Protein AF-A0A6I1WI92-F1 (afdb_monomer_lite)

Foldseek 3Di:
DDDDDDDDDDDDDDDDDDDDDDDDDDPDDDPPPPCDVVNVVVVVVLCVVLVLLVVVPDDPQLSVLLSVLVVLVVVLVVLVVVLVVLVPDPVDDPVRNVVSNVVSVVVNVVSVVVNVVSVVSNVVCCVVVVHDPVSVVSSVVSSVD

Organism: NCBI:txid1608996

Structure (mmCIF, N/CA/C/O backbone):
data_AF-A0A6I1WI92-F1
#
_entry.id   AF-A0A6I1WI92-F1
#
loop_
_atom_site.group_PDB
_atom_site.id
_atom_site.type_symbol
_atom_site.label_atom_id
_atom_site.label_alt_id
_atom_site.label_comp_id
_atom_site.label_asym_id
_atom_site.label_entity_id
_atom_site.label_seq_id
_atom_site.pdbx_PDB_ins_code
_atom_site.Cartn_x
_atom_site.Cartn_y
_atom_site.Cartn_z
_atom_site.occupancy
_atom_site.B_iso_or_equiv
_atom_site.auth_seq_id
_atom_site.auth_comp_id
_atom_site.auth_asym_id
_atom_site.auth_atom_id
_atom_site.pdbx_PDB_model_num
ATOM 1 N N . MET A 1 1 ? 27.913 -59.123 29.801 1.00 43.75 1 MET A N 1
ATOM 2 C CA . MET A 1 1 ? 27.850 -60.453 29.161 1.00 43.75 1 MET A CA 1
ATOM 3 C C . MET A 1 1 ? 26.526 -61.062 29.580 1.00 43.75 1 MET A C 1
ATOM 5 O O . MET A 1 1 ? 26.164 -60.867 30.732 1.00 43.75 1 MET A O 1
ATOM 9 N N . GLU A 1 2 ? 25.779 -61.616 28.628 1.00 50.56 2 GLU A N 1
ATOM 10 C CA . GLU A 1 2 ? 24.387 -62.087 28.755 1.00 50.56 2 GLU A CA 1
ATOM 11 C C . GLU A 1 2 ? 24.108 -62.897 30.035 1.00 50.56 2 GLU A C 1
ATOM 13 O O . GLU A 1 2 ? 25.021 -63.477 30.624 1.00 50.56 2 GLU A O 1
ATOM 18 N N . PRO A 1 3 ? 22.833 -63.000 30.441 1.00 47.16 3 PRO A N 1
ATOM 19 C CA . PRO A 1 3 ? 22.178 -64.252 30.076 1.00 47.16 3 PRO A CA 1
ATOM 20 C C . PRO A 1 3 ? 20.709 -64.131 29.663 1.00 47.16 3 PRO A C 1
ATOM 22 O O . PRO A 1 3 ? 19.904 -63.381 30.217 1.00 47.16 3 PRO A O 1
ATOM 25 N N . ALA A 1 4 ? 20.405 -64.983 28.691 1.00 44.78 4 ALA A N 1
ATOM 26 C CA . ALA A 1 4 ? 19.106 -65.399 28.216 1.00 44.78 4 ALA A CA 1
ATOM 27 C C . ALA A 1 4 ? 18.090 -65.659 29.338 1.00 44.78 4 ALA A C 1
ATOM 29 O O . ALA A 1 4 ? 18.349 -66.384 30.299 1.00 44.78 4 ALA A O 1
ATOM 30 N N . LYS A 1 5 ? 16.879 -65.144 29.129 1.00 38.72 5 LYS A N 1
ATOM 31 C CA . LYS A 1 5 ? 15.672 -65.601 29.808 1.00 38.72 5 LYS A CA 1
ATOM 32 C C . LYS A 1 5 ? 14.840 -66.368 28.789 1.00 38.72 5 LYS A C 1
ATOM 34 O O . LYS A 1 5 ? 14.201 -65.770 27.931 1.00 38.72 5 LYS A O 1
ATOM 39 N N . ASN A 1 6 ? 14.852 -67.690 28.899 1.00 38.25 6 ASN A N 1
ATOM 40 C CA . ASN A 1 6 ? 13.782 -68.525 28.380 1.00 38.25 6 ASN A CA 1
ATOM 41 C C . ASN A 1 6 ? 13.372 -69.530 29.457 1.00 38.25 6 ASN A C 1
ATOM 43 O O . ASN A 1 6 ? 14.232 -70.056 30.162 1.00 38.25 6 ASN A O 1
ATOM 47 N N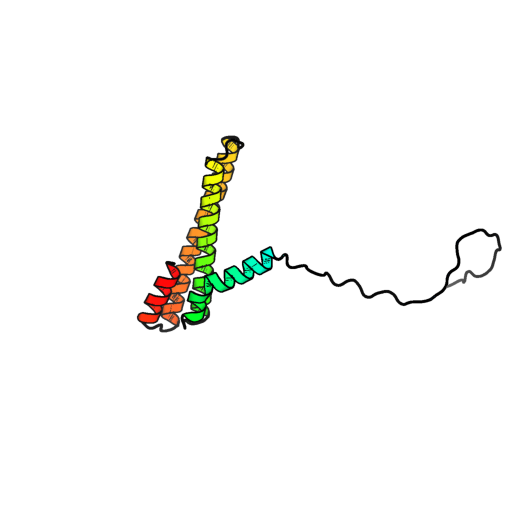 . THR A 1 7 ? 12.075 -69.837 29.457 1.00 35.25 7 THR A N 1
ATOM 48 C CA . THR A 1 7 ? 11.404 -71.039 29.986 1.00 35.25 7 THR A CA 1
ATOM 49 C C . THR A 1 7 ? 10.409 -70.786 31.125 1.00 35.25 7 THR A C 1
ATOM 51 O O . THR A 1 7 ? 10.785 -70.571 32.270 1.00 35.25 7 THR A O 1
ATOM 54 N N . GLN A 1 8 ? 9.140 -70.881 30.698 1.00 38.03 8 GLN A N 1
ATOM 55 C CA . GLN A 1 8 ? 7.944 -71.465 31.330 1.00 38.03 8 GLN A CA 1
ATOM 56 C C . GLN A 1 8 ? 7.417 -70.878 32.640 1.00 38.03 8 GLN A C 1
ATOM 58 O O . GLN A 1 8 ? 8.071 -70.890 33.665 1.00 38.03 8 GLN A O 1
ATOM 63 N N . GLU A 1 9 ? 6.159 -70.450 32.618 1.00 35.94 9 GLU A N 1
ATOM 64 C CA . GLU A 1 9 ? 4.969 -71.259 32.929 1.00 35.94 9 GLU A CA 1
ATOM 65 C C . GLU A 1 9 ? 3.776 -70.449 32.386 1.00 35.94 9 GLU A C 1
ATOM 67 O O . GLU A 1 9 ? 3.772 -69.225 32.432 1.00 35.94 9 GLU A O 1
ATOM 72 N N . GLY A 1 10 ? 2.818 -71.012 31.660 1.00 30.47 10 GLY A N 1
ATOM 73 C CA . GLY A 1 10 ? 2.020 -72.151 32.079 1.00 30.47 10 GLY A CA 1
ATOM 74 C C . GLY A 1 10 ? 0.636 -71.627 32.462 1.00 30.47 10 GLY A C 1
ATOM 75 O O . GLY A 1 10 ? 0.432 -71.231 33.596 1.00 30.47 10 GLY A O 1
ATOM 76 N N . ALA A 1 11 ? -0.255 -71.582 31.463 1.00 35.19 11 ALA A N 1
ATOM 77 C CA . ALA A 1 11 ? -1.720 -71.638 31.529 1.00 35.19 11 ALA A CA 1
ATOM 78 C C . ALA A 1 11 ? -2.459 -70.863 32.647 1.00 35.19 11 ALA A C 1
ATOM 80 O O . ALA A 1 11 ? -2.370 -71.197 33.816 1.00 35.19 11 ALA A O 1
ATOM 81 N N . VAL A 1 12 ? -3.397 -69.982 32.281 1.00 38.28 12 VAL A N 1
ATOM 82 C CA . VAL A 1 12 ? -4.784 -70.378 31.971 1.00 38.28 12 VAL A CA 1
ATOM 83 C C . VAL A 1 12 ? -5.580 -69.215 31.368 1.00 38.28 12 VAL A C 1
ATOM 85 O O . VAL A 1 12 ? -5.367 -68.041 31.650 1.00 38.28 12 VAL A O 1
ATOM 88 N N . ALA A 1 13 ? -6.482 -69.61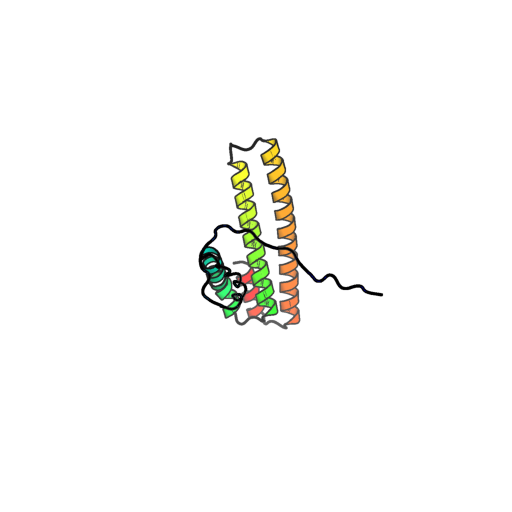2 30.480 1.00 33.91 13 ALA A N 1
ATOM 89 C CA . ALA A 1 13 ? -7.370 -68.833 29.636 1.00 33.91 13 ALA A CA 1
ATOM 90 C C . ALA A 1 13 ? -8.302 -67.861 30.392 1.00 33.91 13 ALA A C 1
ATOM 92 O O . ALA A 1 13 ? -8.732 -68.160 31.501 1.00 33.91 13 ALA A O 1
ATOM 93 N N . ASN A 1 14 ? -8.779 -66.797 29.729 1.00 35.94 14 ASN A N 1
ATOM 94 C CA . ASN A 1 14 ? -10.032 -66.888 28.963 1.00 35.94 14 ASN A CA 1
ATOM 95 C C . ASN A 1 14 ? -10.380 -65.596 28.190 1.00 35.94 14 ASN A C 1
ATOM 97 O O . ASN A 1 14 ? -10.433 -64.509 28.753 1.00 35.94 14 ASN A O 1
ATOM 101 N N . LYS A 1 15 ? -10.801 -65.826 26.941 1.00 36.16 15 LYS A N 1
ATOM 102 C CA . LYS A 1 15 ? -11.833 -65.102 26.182 1.00 36.16 15 LYS A CA 1
ATOM 103 C C . LYS A 1 15 ? -11.460 -63.787 25.489 1.00 36.16 15 LYS A C 1
ATOM 105 O O . LYS A 1 15 ? -11.478 -62.714 26.075 1.00 36.16 15 LYS A O 1
ATOM 110 N N . GLY A 1 16 ? -11.325 -63.877 24.166 1.00 30.23 16 GLY A N 1
ATOM 111 C CA . GLY A 1 16 ? -11.400 -62.713 23.287 1.00 30.23 16 GLY A CA 1
ATOM 112 C C . GLY A 1 16 ? -11.138 -63.037 21.821 1.00 30.23 16 GLY A C 1
ATOM 113 O O . GLY A 1 16 ? -10.007 -62.948 21.382 1.00 30.23 16 GLY A O 1
ATOM 114 N N . ALA A 1 17 ? -12.202 -63.421 21.114 1.00 34.53 17 ALA A N 1
ATOM 115 C CA . ALA A 1 17 ? -12.451 -63.228 19.681 1.00 34.53 17 ALA A CA 1
ATOM 116 C C . ALA A 1 17 ? -11.330 -63.516 18.649 1.00 34.53 17 ALA A C 1
ATOM 118 O O . ALA A 1 17 ? -10.402 -62.744 18.449 1.00 34.53 17 ALA A O 1
ATOM 119 N N . LYS A 1 18 ? -11.558 -64.615 17.915 1.00 33.03 18 LYS A N 1
ATOM 120 C CA . LYS A 1 18 ? -11.234 -64.890 16.503 1.00 33.03 18 LYS A CA 1
ATOM 121 C C . LYS A 1 18 ? -10.511 -63.761 15.737 1.00 33.03 18 LYS A C 1
ATOM 123 O O . LYS A 1 18 ? -11.117 -62.744 15.410 1.00 33.03 18 LYS A O 1
ATOM 128 N N . ALA A 1 19 ? -9.261 -64.037 15.371 1.00 33.41 19 ALA A N 1
ATOM 129 C CA . ALA A 1 19 ? -8.493 -63.337 14.351 1.00 33.41 19 ALA A CA 1
ATOM 130 C C . ALA A 1 19 ? -8.417 -64.197 13.077 1.00 33.41 19 ALA A C 1
ATOM 132 O O . ALA A 1 19 ? -8.039 -65.362 13.130 1.00 33.41 19 ALA A O 1
ATOM 133 N N . ASP A 1 20 ? -8.776 -63.579 11.963 1.00 33.06 20 ASP A N 1
ATOM 134 C CA . ASP A 1 20 ? -8.341 -63.803 10.579 1.00 33.06 20 ASP A CA 1
ATOM 135 C C . ASP A 1 20 ? -8.403 -62.362 10.028 1.00 33.06 20 ASP A C 1
ATOM 137 O O . ASP A 1 20 ? -9.383 -61.670 10.287 1.00 33.06 20 ASP A O 1
ATOM 141 N N . LYS A 1 21 ? -7.445 -61.765 9.334 1.00 34.62 21 LYS A N 1
ATOM 142 C CA . LYS A 1 21 ? -6.268 -62.236 8.626 1.00 34.62 21 LYS A CA 1
ATOM 143 C C . LYS A 1 21 ? -5.445 -60.976 8.303 1.00 34.62 21 LYS A C 1
ATOM 145 O O . LYS A 1 21 ? -5.996 -59.886 8.197 1.00 34.62 21 LYS A O 1
ATOM 150 N N . GLU A 1 22 ? -4.143 -61.166 8.202 1.00 45.34 22 GLU A N 1
ATOM 151 C CA . GLU A 1 22 ? -3.087 -60.251 7.759 1.00 45.34 22 GLU A CA 1
ATOM 152 C C . GLU A 1 22 ? -3.496 -59.188 6.718 1.00 45.34 22 GLU A C 1
ATOM 154 O O . GLU A 1 22 ? -3.933 -59.543 5.626 1.00 45.34 22 GLU A O 1
ATOM 159 N N . GLU A 1 23 ? -3.263 -57.902 7.015 1.00 34.56 23 GLU A N 1
ATOM 160 C CA . GLU A 1 23 ? -3.065 -56.872 5.987 1.00 34.56 23 GLU A CA 1
ATOM 161 C C . GLU A 1 23 ? -2.175 -55.730 6.513 1.00 34.56 23 GLU A C 1
ATOM 163 O O . GLU A 1 23 ? -2.236 -55.342 7.682 1.00 34.56 23 GLU A O 1
ATOM 168 N N . ALA A 1 24 ? -1.281 -55.266 5.640 1.00 44.62 24 ALA A N 1
ATOM 169 C CA . ALA A 1 24 ? -0.213 -54.297 5.872 1.00 44.62 24 ALA A CA 1
ATOM 170 C C . ALA A 1 24 ? -0.699 -52.960 6.479 1.00 44.62 24 ALA A C 1
ATOM 172 O O . ALA A 1 24 ? -1.850 -52.574 6.269 1.00 44.62 24 ALA A O 1
ATOM 173 N N . PRO A 1 25 ? 0.168 -52.209 7.194 1.00 45.19 25 PRO A N 1
ATOM 174 C CA . PRO A 1 25 ? -0.223 -50.918 7.751 1.00 45.19 25 PRO A CA 1
ATOM 175 C C . PRO A 1 25 ? -0.643 -49.963 6.619 1.00 45.19 25 PRO A C 1
ATOM 177 O O . PRO A 1 25 ? 0.076 -49.855 5.619 1.00 45.19 25 PRO A O 1
ATOM 180 N N . PRO A 1 26 ? -1.789 -49.270 6.745 1.00 52.81 26 PRO A N 1
ATOM 181 C CA . PRO A 1 26 ? -2.259 -48.368 5.708 1.00 52.81 26 PRO A CA 1
ATOM 182 C C . PRO A 1 26 ? -1.300 -47.176 5.553 1.00 52.81 26 PRO A C 1
ATOM 184 O O . PRO A 1 26 ? -0.681 -46.741 6.531 1.00 52.81 26 PRO A O 1
ATOM 187 N N . PRO A 1 27 ? -1.167 -46.625 4.334 1.00 50.69 27 PRO A N 1
ATOM 188 C CA . PRO A 1 27 ? -0.401 -45.411 4.109 1.00 50.69 27 PRO A CA 1
ATOM 189 C C . PRO A 1 27 ? -1.023 -44.267 4.913 1.00 50.69 27 PRO A C 1
ATOM 191 O O . PRO A 1 27 ? -2.241 -44.086 4.904 1.00 50.69 27 PRO A O 1
ATOM 194 N N . ALA A 1 28 ? -0.174 -43.510 5.610 1.00 49.91 28 ALA A N 1
ATOM 195 C CA . ALA A 1 28 ? -0.564 -42.328 6.364 1.00 49.91 28 ALA A CA 1
ATOM 196 C C . ALA A 1 28 ? -1.459 -41.429 5.503 1.00 49.91 28 ALA A C 1
ATOM 198 O O . ALA A 1 28 ? -1.072 -41.022 4.404 1.00 49.91 28 ALA A O 1
ATOM 199 N N . GLU A 1 29 ? -2.664 -41.161 6.004 1.00 49.47 29 GLU A N 1
ATOM 200 C CA . GLU A 1 29 ? -3.637 -40.282 5.373 1.00 49.47 29 GLU A CA 1
ATOM 201 C C . GLU A 1 29 ? -2.968 -38.944 5.050 1.00 49.47 29 GLU A C 1
ATOM 203 O O . GLU A 1 29 ? -2.604 -38.163 5.932 1.00 49.47 29 GLU A O 1
ATOM 208 N N . GLY A 1 30 ? -2.767 -38.691 3.757 1.00 53.16 30 GLY A N 1
ATOM 209 C CA . GLY A 1 30 ? -2.339 -37.388 3.283 1.00 53.16 30 GLY A CA 1
ATOM 210 C C . GLY A 1 30 ? -3.345 -36.350 3.760 1.00 53.16 30 GLY A C 1
ATOM 211 O O . GLY A 1 30 ? -4.549 -36.520 3.569 1.00 53.16 30 GLY A O 1
ATOM 212 N N . VAL A 1 31 ? -2.851 -35.280 4.384 1.00 56.91 31 VAL A N 1
ATOM 213 C CA . VAL A 1 31 ? -3.655 -34.127 4.795 1.00 56.91 31 VAL A CA 1
ATOM 214 C C . VAL A 1 31 ? -4.412 -33.623 3.567 1.00 56.91 31 VAL A C 1
ATOM 216 O O . VAL A 1 31 ? -3.866 -32.920 2.715 1.00 56.91 31 VAL A O 1
ATOM 219 N N . LYS A 1 32 ? -5.683 -34.010 3.445 1.00 49.41 32 LYS A N 1
ATOM 220 C CA . LYS A 1 32 ? -6.573 -33.549 2.384 1.00 49.41 32 LYS A CA 1
ATOM 221 C C . LYS A 1 32 ? -6.963 -32.127 2.751 1.00 49.41 32 LYS A C 1
ATOM 223 O O . LYS A 1 32 ? -7.980 -31.895 3.395 1.00 49.41 32 LYS A O 1
ATOM 228 N N . VAL A 1 33 ? -6.105 -31.172 2.394 1.00 54.81 33 VAL A N 1
ATOM 229 C CA . VAL A 1 33 ? -6.382 -29.745 2.551 1.00 54.81 33 VAL A CA 1
ATOM 230 C C . VAL A 1 33 ? -7.568 -29.431 1.645 1.00 54.81 33 VAL A C 1
ATOM 232 O O . VAL A 1 33 ? -7.421 -29.196 0.447 1.00 54.81 33 VAL A O 1
ATOM 235 N N . THR A 1 34 ? -8.779 -29.473 2.188 1.00 53.31 34 THR A N 1
ATOM 236 C CA . THR A 1 34 ? -9.936 -28.870 1.539 1.00 53.31 34 THR A CA 1
ATOM 237 C C . THR A 1 34 ? -9.687 -27.370 1.529 1.00 53.31 34 THR A C 1
ATOM 239 O O . THR A 1 34 ? -9.969 -26.686 2.511 1.00 53.31 34 THR A O 1
ATOM 242 N N . ILE A 1 35 ? -9.116 -26.856 0.432 1.00 60.12 35 ILE A N 1
ATOM 243 C CA . ILE A 1 35 ? -9.206 -25.436 0.091 1.00 60.12 35 ILE A CA 1
ATOM 244 C C . ILE A 1 35 ? -10.707 -25.131 0.084 1.00 60.12 35 ILE A C 1
ATOM 246 O O . ILE A 1 35 ? -11.437 -25.534 -0.822 1.00 60.12 35 ILE A O 1
ATOM 250 N N . SER A 1 36 ? -11.196 -24.509 1.158 1.00 63.34 36 SER A N 1
ATOM 251 C CA . SER A 1 36 ? -12.592 -24.104 1.282 1.00 63.34 36 SER A CA 1
ATOM 252 C C . SER A 1 36 ? -12.967 -23.289 0.047 1.00 63.34 36 SER A C 1
ATOM 254 O O . SER A 1 36 ? -12.187 -22.444 -0.393 1.00 63.34 36 SER A O 1
ATOM 256 N N . GLY A 1 37 ? -14.161 -23.495 -0.516 1.00 64.25 37 GLY A N 1
ATOM 257 C CA . GLY A 1 37 ? -14.598 -22.789 -1.731 1.00 64.25 37 GLY A CA 1
ATOM 258 C C . GLY A 1 37 ? -14.510 -21.257 -1.632 1.00 64.25 37 GLY A C 1
ATOM 259 O O . GLY A 1 37 ? -14.360 -20.584 -2.647 1.00 64.25 37 GLY A O 1
ATOM 260 N N . ALA A 1 38 ? -14.512 -20.703 -0.414 1.00 62.47 38 ALA A N 1
ATOM 261 C CA . ALA A 1 38 ? -14.230 -19.295 -0.142 1.00 62.47 38 ALA A CA 1
ATOM 262 C C . ALA A 1 38 ? -12.788 -18.876 -0.496 1.00 62.47 38 ALA A C 1
ATOM 264 O O . ALA A 1 38 ? -12.596 -17.813 -1.078 1.00 62.47 38 ALA A O 1
ATOM 265 N N . ALA A 1 39 ? -11.787 -19.715 -0.215 1.00 60.78 39 ALA A N 1
ATOM 266 C CA . ALA A 1 39 ? -10.395 -19.468 -0.585 1.00 60.78 39 ALA A CA 1
ATOM 267 C C . ALA A 1 39 ? -10.186 -19.584 -2.104 1.00 60.78 39 ALA A C 1
ATOM 269 O O . ALA A 1 39 ? -9.512 -18.739 -2.689 1.00 60.78 39 ALA A O 1
ATOM 270 N N . LEU A 1 40 ? -10.835 -20.551 -2.768 1.00 66.00 40 LEU A N 1
ATOM 271 C CA . LEU A 1 40 ? -10.822 -20.633 -4.234 1.00 66.00 40 LEU A CA 1
ATOM 272 C C . LEU A 1 40 ? -11.523 -19.423 -4.870 1.00 66.00 40 LEU A C 1
ATOM 274 O O . LEU A 1 40 ? -10.993 -18.835 -5.804 1.00 66.00 40 LEU A O 1
ATOM 278 N N . LYS A 1 41 ? -12.668 -18.990 -4.329 1.00 61.06 41 LYS A N 1
ATOM 279 C CA . LYS A 1 41 ? -13.377 -17.791 -4.800 1.00 61.06 41 LYS A CA 1
ATOM 280 C C . LYS A 1 41 ? -12.556 -16.518 -4.581 1.00 61.06 41 LYS A C 1
ATOM 282 O O . LYS A 1 41 ? -12.530 -15.677 -5.471 1.00 61.06 41 LYS A O 1
ATOM 287 N N . ALA A 1 42 ? -11.851 -16.391 -3.457 1.00 61.03 42 ALA A N 1
ATOM 288 C CA . ALA A 1 42 ? -10.931 -15.283 -3.206 1.00 61.03 42 ALA A CA 1
ATOM 289 C C . ALA A 1 42 ? -9.741 -15.290 -4.182 1.00 61.03 42 ALA A C 1
ATOM 291 O O . ALA A 1 42 ? -9.368 -14.237 -4.698 1.00 61.03 42 ALA A O 1
ATOM 292 N N . ALA A 1 43 ? -9.188 -16.464 -4.500 1.00 59.94 43 ALA A N 1
ATOM 293 C CA . ALA A 1 43 ? -8.130 -16.607 -5.499 1.00 59.94 43 ALA A CA 1
ATOM 294 C C . ALA A 1 43 ? -8.622 -16.264 -6.919 1.00 59.94 43 ALA A C 1
ATOM 296 O O . ALA A 1 43 ? -7.964 -15.510 -7.634 1.00 59.94 43 ALA A O 1
ATOM 297 N N . SER A 1 44 ? -9.805 -16.744 -7.318 1.00 59.91 44 SER A N 1
ATOM 298 C CA . SER A 1 44 ? -10.416 -16.404 -8.610 1.00 59.91 44 SER A CA 1
ATOM 299 C C . SER A 1 44 ? -10.784 -14.922 -8.709 1.00 59.91 44 SER A C 1
ATOM 301 O O . SER A 1 44 ? -10.573 -14.313 -9.754 1.00 59.91 44 SER A O 1
ATOM 303 N N . ALA A 1 45 ? -11.279 -14.322 -7.622 1.00 61.34 45 ALA A N 1
ATOM 304 C CA . ALA A 1 45 ? -11.549 -12.890 -7.555 1.00 61.34 45 ALA A CA 1
ATOM 305 C C . ALA A 1 45 ? -10.251 -12.085 -7.687 1.00 61.34 45 ALA A C 1
ATOM 307 O O . ALA A 1 45 ? -10.205 -11.159 -8.479 1.00 61.34 45 ALA A O 1
ATOM 308 N N . SER A 1 46 ? -9.170 -12.501 -7.023 1.00 59.53 46 SER A N 1
ATOM 309 C CA . SER A 1 46 ? -7.857 -11.845 -7.127 1.00 59.53 46 SER A CA 1
ATOM 310 C C . SER A 1 46 ? -7.280 -11.895 -8.546 1.00 59.53 46 SER A C 1
ATOM 312 O O . SER A 1 46 ? -6.624 -10.950 -8.977 1.00 59.53 46 SER A O 1
ATOM 314 N N . LYS A 1 47 ? -7.547 -12.980 -9.288 1.00 63.31 47 LYS A N 1
ATOM 315 C CA . LYS A 1 47 ? -7.158 -13.108 -10.699 1.00 63.31 47 LYS A CA 1
ATOM 316 C C . LYS A 1 47 ? -7.945 -12.152 -11.599 1.00 63.31 47 LYS A C 1
ATOM 318 O O . LYS A 1 47 ? -7.352 -11.511 -12.455 1.00 63.31 47 LYS A O 1
ATOM 323 N N . SER A 1 48 ? -9.252 -12.010 -11.368 1.00 66.69 48 SER A N 1
ATOM 324 C CA . SER A 1 48 ? -10.081 -11.024 -12.076 1.00 66.69 48 SER A CA 1
ATOM 325 C C . SER A 1 48 ? -9.768 -9.579 -11.672 1.00 66.69 48 SER A C 1
ATOM 327 O O . SER A 1 48 ? -9.888 -8.684 -12.501 1.00 66.69 48 SER A O 1
ATOM 329 N N . GLU A 1 49 ? -9.395 -9.334 -10.412 1.00 77.69 49 GLU A N 1
ATOM 330 C CA . GLU A 1 49 ? -9.099 -7.991 -9.895 1.00 77.69 49 GLU A CA 1
ATOM 331 C C . GLU A 1 49 ? -7.789 -7.427 -10.447 1.00 77.69 49 GLU A C 1
ATOM 333 O O . GLU A 1 49 ? -7.616 -6.215 -10.409 1.00 77.69 49 GLU A O 1
ATOM 338 N N . ASN A 1 50 ? -6.877 -8.272 -10.940 1.00 86.81 50 ASN A N 1
ATOM 339 C CA . ASN A 1 50 ? -5.569 -7.856 -11.449 1.00 86.81 50 ASN A CA 1
ATOM 340 C C . ASN A 1 50 ? -5.397 -8.056 -12.960 1.00 86.81 50 ASN A C 1
ATOM 342 O O . ASN A 1 50 ? -4.313 -7.769 -13.469 1.00 86.81 50 ASN A O 1
ATOM 346 N N . SER A 1 51 ? -6.428 -8.514 -13.678 1.00 87.12 51 SER A N 1
ATOM 347 C CA . SER A 1 51 ? -6.327 -8.779 -15.121 1.00 87.12 51 SER A CA 1
ATOM 348 C C . SER A 1 51 ? -5.934 -7.524 -15.908 1.00 87.12 51 SER A C 1
ATOM 350 O O . SER A 1 51 ? -5.106 -7.591 -16.802 1.00 87.12 51 SER A O 1
ATOM 352 N N . ASP A 1 52 ? -6.403 -6.342 -15.499 1.00 88.50 52 ASP A N 1
ATOM 353 C CA . ASP A 1 52 ? -6.014 -5.056 -16.096 1.00 88.50 52 ASP A CA 1
ATOM 354 C C . ASP A 1 52 ? -4.509 -4.746 -15.981 1.00 88.50 52 ASP A C 1
ATOM 356 O O . ASP A 1 52 ? -3.958 -4.041 -16.825 1.00 88.50 52 ASP A O 1
ATOM 360 N N . ILE A 1 53 ? -3.839 -5.275 -14.951 1.00 89.31 53 ILE A N 1
ATOM 361 C CA . ILE A 1 53 ? -2.386 -5.171 -14.777 1.00 89.31 53 ILE A CA 1
ATOM 362 C C . ILE A 1 53 ? -1.675 -6.254 -15.598 1.00 89.31 53 ILE A C 1
ATOM 364 O O . ILE A 1 53 ? -0.643 -5.972 -16.203 1.00 89.31 53 ILE A O 1
ATOM 368 N N . GLU A 1 54 ? -2.212 -7.473 -15.637 1.00 89.81 54 GLU A N 1
ATOM 369 C CA . GLU A 1 54 ? -1.618 -8.616 -16.348 1.00 89.81 54 GLU A CA 1
ATOM 370 C C . GLU A 1 54 ? -1.668 -8.438 -17.870 1.00 89.81 54 GLU A C 1
ATOM 372 O O . GLU A 1 54 ? -0.668 -8.646 -18.557 1.00 89.81 54 GLU A O 1
ATOM 377 N N . ASP A 1 55 ? -2.784 -7.921 -18.378 1.00 89.56 55 ASP A N 1
ATOM 378 C CA . ASP A 1 55 ? -3.025 -7.667 -19.800 1.00 89.56 55 ASP A CA 1
ATOM 379 C C . ASP A 1 55 ? -2.450 -6.313 -20.268 1.00 89.56 55 ASP A C 1
ATOM 381 O O . ASP A 1 55 ? -2.580 -5.923 -21.429 1.00 89.56 55 ASP A O 1
ATOM 385 N N . SER A 1 56 ? -1.798 -5.558 -19.373 1.00 85.56 56 SER A N 1
ATOM 386 C CA . SER A 1 56 ? -1.304 -4.201 -19.658 1.00 85.56 56 SER A CA 1
ATOM 387 C C . SER A 1 56 ? -0.132 -4.149 -20.647 1.00 85.56 56 SER A C 1
ATOM 389 O O . SER A 1 56 ? 0.129 -3.085 -21.227 1.00 85.56 56 SER A O 1
ATOM 391 N N . GLY A 1 57 ? 0.576 -5.272 -20.817 1.00 87.25 57 GLY A N 1
ATOM 392 C CA . GLY A 1 57 ? 1.835 -5.368 -21.560 1.00 87.25 57 GLY A CA 1
ATOM 393 C C . GLY A 1 57 ? 3.036 -4.745 -20.835 1.00 87.25 57 GLY A C 1
ATOM 394 O O . GLY A 1 57 ? 4.091 -4.570 -21.440 1.00 87.25 57 GLY A O 1
ATOM 395 N N . LEU A 1 58 ? 2.889 -4.373 -19.556 1.00 89.75 58 LEU A N 1
ATOM 396 C CA . LEU A 1 58 ? 3.974 -3.803 -18.755 1.00 89.75 58 LEU A CA 1
ATOM 397 C C . LEU A 1 58 ? 4.979 -4.888 -18.321 1.00 89.75 58 LEU A C 1
ATOM 399 O O . LEU A 1 58 ? 4.595 -6.046 -18.169 1.00 89.75 58 LEU A O 1
ATOM 403 N N . PRO A 1 59 ? 6.247 -4.535 -18.049 1.00 91.06 59 PRO A N 1
ATOM 404 C CA . PRO A 1 59 ? 7.222 -5.469 -17.486 1.00 91.06 59 PRO A CA 1
ATOM 405 C C . PRO A 1 59 ? 6.744 -6.112 -16.176 1.00 91.06 59 PRO A C 1
ATOM 407 O O . PRO A 1 59 ? 6.121 -5.441 -15.350 1.00 91.06 59 PRO A O 1
ATOM 410 N N . GLU A 1 60 ? 7.093 -7.382 -15.942 1.00 90.94 60 GLU A N 1
ATOM 411 C CA . GLU A 1 60 ? 6.651 -8.138 -14.755 1.00 90.94 60 GLU A CA 1
ATOM 412 C C . GLU A 1 60 ? 6.975 -7.429 -13.434 1.00 90.94 60 GLU A C 1
ATOM 414 O O . GLU A 1 60 ? 6.146 -7.402 -12.524 1.00 90.94 60 GLU A O 1
ATOM 419 N N . THR A 1 61 ? 8.139 -6.781 -13.335 1.00 91.50 61 THR A N 1
ATOM 420 C CA . THR A 1 61 ? 8.521 -5.986 -12.158 1.00 91.50 61 THR A CA 1
ATOM 421 C C . THR A 1 61 ? 7.519 -4.864 -11.881 1.00 91.50 61 THR A C 1
ATOM 423 O O . THR A 1 61 ? 7.081 -4.688 -10.746 1.00 91.50 61 THR A O 1
ATOM 426 N N . ILE A 1 62 ? 7.109 -4.129 -12.919 1.00 92.38 62 ILE A N 1
ATOM 427 C CA . ILE A 1 62 ? 6.128 -3.043 -12.805 1.00 92.38 62 ILE A CA 1
ATOM 428 C C . ILE A 1 62 ? 4.756 -3.614 -12.447 1.00 92.38 62 ILE A C 1
ATOM 430 O O . ILE A 1 62 ? 4.105 -3.107 -11.535 1.00 92.38 62 ILE A O 1
ATOM 434 N N . GLN A 1 63 ? 4.342 -4.703 -13.101 1.00 93.69 63 GLN A N 1
ATOM 435 C CA . GLN A 1 63 ? 3.089 -5.381 -12.775 1.00 93.69 63 GLN A CA 1
ATOM 436 C C . GLN A 1 63 ? 3.046 -5.823 -11.308 1.00 93.69 63 GLN A C 1
ATOM 438 O O . GLN A 1 63 ? 2.061 -5.576 -10.619 1.00 93.69 63 GLN A O 1
ATOM 443 N N . SER A 1 64 ? 4.117 -6.437 -10.803 1.00 93.81 64 SER A N 1
ATOM 444 C CA . SER A 1 64 ? 4.218 -6.879 -9.409 1.00 93.81 64 SER A CA 1
ATOM 445 C C . SER A 1 64 ? 4.075 -5.710 -8.429 1.00 93.81 64 SER A C 1
ATOM 447 O O . SER A 1 64 ? 3.295 -5.785 -7.476 1.00 93.81 64 SER A O 1
ATOM 449 N N . ILE A 1 65 ? 4.741 -4.583 -8.706 1.00 94.38 65 ILE A N 1
ATOM 450 C CA . ILE A 1 65 ? 4.620 -3.371 -7.887 1.00 94.38 65 ILE A CA 1
ATOM 451 C C . ILE A 1 65 ? 3.185 -2.823 -7.911 1.00 94.38 65 ILE A C 1
ATOM 453 O O . ILE A 1 65 ? 2.645 -2.486 -6.857 1.00 94.38 65 ILE A O 1
ATOM 457 N N . LEU A 1 66 ? 2.526 -2.798 -9.072 1.00 94.00 66 LEU A N 1
ATOM 458 C CA . LEU A 1 66 ? 1.124 -2.379 -9.187 1.00 94.00 66 LEU A CA 1
ATOM 459 C C . LEU A 1 66 ? 0.178 -3.295 -8.394 1.00 94.00 66 LEU A C 1
ATOM 461 O O . LEU A 1 66 ? -0.702 -2.805 -7.682 1.00 94.00 66 LEU A O 1
ATOM 465 N N . LYS A 1 67 ? 0.393 -4.618 -8.442 1.00 94.00 67 LYS A N 1
ATOM 466 C CA . LYS A 1 67 ? -0.371 -5.591 -7.642 1.00 94.00 67 LYS A CA 1
ATOM 467 C C . LYS A 1 67 ? -0.180 -5.336 -6.140 1.00 94.00 67 LYS A C 1
ATOM 469 O O . LYS A 1 67 ? -1.155 -5.365 -5.388 1.00 94.00 67 LYS A O 1
ATOM 474 N N . MET A 1 68 ? 1.044 -5.020 -5.702 1.00 94.06 68 MET A N 1
ATOM 475 C CA . MET A 1 68 ? 1.315 -4.632 -4.311 1.00 94.06 68 MET A CA 1
ATOM 476 C C . MET A 1 68 ? 0.599 -3.334 -3.921 1.00 94.06 68 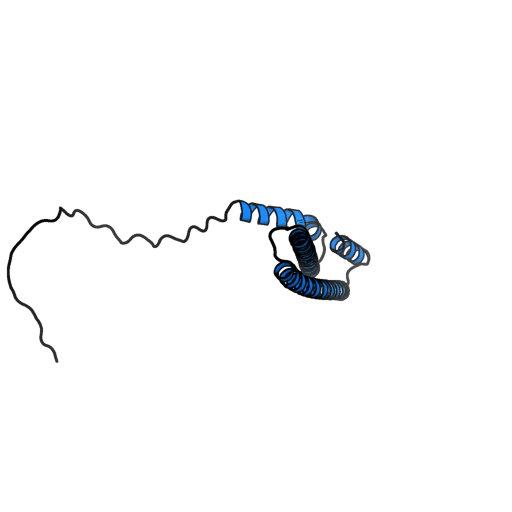MET A C 1
ATOM 478 O O . MET A 1 68 ? -0.041 -3.293 -2.871 1.00 94.06 68 MET A O 1
ATOM 482 N N . ILE A 1 69 ? 0.647 -2.296 -4.763 1.00 93.69 69 ILE A N 1
ATOM 483 C CA . ILE A 1 69 ? -0.058 -1.023 -4.536 1.00 93.69 69 ILE A CA 1
ATOM 484 C C . ILE A 1 69 ? -1.560 -1.266 -4.340 1.00 93.69 69 ILE A C 1
ATOM 486 O O . ILE A 1 69 ? -2.141 -0.784 -3.364 1.00 93.69 69 ILE A O 1
ATOM 490 N N . ARG A 1 70 ? -2.184 -2.069 -5.211 1.00 93.38 70 ARG A N 1
ATOM 491 C CA . ARG A 1 70 ? -3.608 -2.418 -5.108 1.00 93.38 70 ARG A CA 1
ATOM 492 C C . ARG A 1 70 ? -3.924 -3.171 -3.817 1.00 93.38 70 ARG A C 1
ATOM 494 O O . ARG A 1 70 ? -4.886 -2.836 -3.128 1.00 93.38 70 ARG A O 1
ATOM 501 N N . ALA A 1 71 ? -3.086 -4.135 -3.442 1.00 92.38 71 ALA A N 1
ATOM 502 C CA . ALA A 1 71 ? -3.245 -4.865 -2.188 1.00 92.38 71 ALA A CA 1
ATOM 503 C C . ALA A 1 71 ? -3.135 -3.945 -0.958 1.00 92.38 71 ALA A C 1
ATOM 505 O O . ALA A 1 71 ? -3.930 -4.071 -0.026 1.00 92.38 71 ALA A O 1
ATOM 506 N N . ILE A 1 72 ? -2.192 -2.996 -0.952 1.00 93.94 72 ILE A N 1
ATOM 507 C CA . ILE A 1 72 ? -2.035 -2.024 0.140 1.00 93.94 72 ILE A CA 1
ATOM 508 C C . ILE A 1 72 ? -3.270 -1.123 0.237 1.00 93.94 72 ILE A C 1
ATOM 510 O O . ILE A 1 72 ? -3.817 -0.964 1.326 1.00 93.94 72 ILE A O 1
ATOM 514 N N . LYS A 1 73 ? -3.762 -0.588 -0.886 1.00 92.62 73 LYS A N 1
ATOM 515 C CA . LYS A 1 73 ? -4.995 0.214 -0.922 1.00 92.62 73 LYS A CA 1
ATOM 516 C C . LYS A 1 73 ? -6.200 -0.545 -0.370 1.00 92.62 73 LYS A C 1
ATOM 518 O O . LYS A 1 73 ? -6.951 0.006 0.431 1.00 92.62 73 LYS A O 1
ATOM 523 N N . LYS A 1 74 ? -6.364 -1.812 -0.763 1.00 93.06 74 LYS A N 1
ATOM 524 C CA . LYS A 1 74 ? -7.443 -2.677 -0.268 1.00 93.06 74 LYS A CA 1
ATOM 525 C C . LYS A 1 74 ? -7.371 -2.833 1.249 1.00 93.06 74 LYS A C 1
ATOM 527 O O . LYS A 1 74 ? -8.366 -2.605 1.927 1.00 93.06 74 LYS A O 1
ATOM 532 N N . LYS A 1 75 ? -6.179 -3.101 1.790 1.00 93.75 75 LYS A N 1
ATOM 533 C CA . LYS A 1 75 ? -5.962 -3.158 3.244 1.00 93.75 75 LYS A CA 1
ATOM 534 C C . LYS A 1 75 ? -6.279 -1.830 3.931 1.00 93.75 75 LYS A C 1
ATOM 536 O O . LYS A 1 75 ? -6.928 -1.837 4.968 1.00 93.75 75 LYS A O 1
ATOM 541 N N . ILE A 1 76 ? -5.881 -0.692 3.354 1.00 93.31 76 ILE A N 1
ATOM 542 C CA . ILE A 1 76 ? -6.233 0.631 3.898 1.00 93.31 76 ILE A CA 1
ATOM 543 C C . ILE A 1 76 ? -7.758 0.789 3.957 1.00 93.31 76 ILE A C 1
ATOM 545 O O . ILE A 1 76 ? -8.285 1.167 5.001 1.00 93.31 76 ILE A O 1
ATOM 549 N N . ALA A 1 77 ? -8.476 0.457 2.882 1.00 93.12 77 ALA A N 1
ATOM 550 C CA . ALA A 1 77 ? -9.935 0.535 2.845 1.00 93.12 77 ALA A CA 1
ATOM 551 C C . ALA A 1 77 ? -10.596 -0.389 3.884 1.00 93.12 77 ALA A C 1
ATOM 553 O O . ALA A 1 77 ? -11.503 0.037 4.598 1.00 93.12 77 ALA A O 1
ATOM 554 N N . GLU A 1 78 ? -10.105 -1.623 4.025 1.00 93.19 78 GLU A N 1
ATOM 555 C CA . GLU A 1 78 ? -10.565 -2.572 5.044 1.00 93.19 78 GLU A CA 1
ATOM 556 C C . GLU A 1 78 ? -10.354 -2.033 6.469 1.00 93.19 78 GLU A C 1
ATOM 558 O O . GLU A 1 78 ? -11.269 -2.102 7.293 1.00 93.19 78 GLU A O 1
ATOM 563 N N . GLN A 1 79 ? -9.191 -1.443 6.770 1.00 93.75 79 GLN A N 1
ATOM 564 C CA . GLN A 1 79 ? -8.925 -0.882 8.100 1.00 93.75 79 GLN A CA 1
ATOM 565 C C . GLN A 1 79 ? -9.742 0.386 8.371 1.00 93.75 79 GLN A C 1
ATOM 567 O O . GLN A 1 79 ? -10.233 0.567 9.485 1.00 93.75 79 GLN A O 1
ATOM 572 N N . MET A 1 80 ? -9.970 1.227 7.359 1.00 92.12 80 MET A N 1
ATOM 573 C CA . MET A 1 80 ? -10.86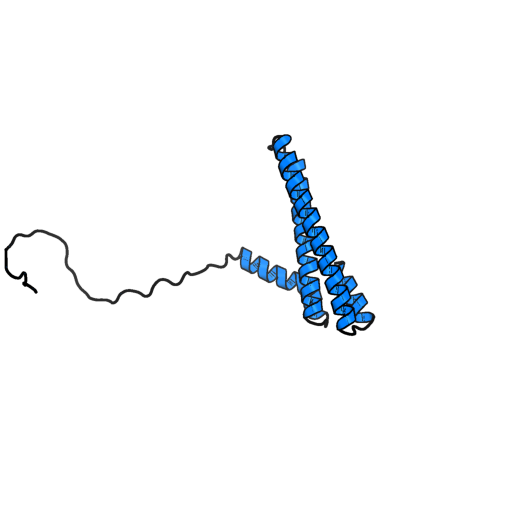5 2.383 7.474 1.00 92.12 80 MET A CA 1
ATOM 574 C C . MET A 1 80 ? -12.314 1.951 7.737 1.00 92.12 80 MET A C 1
ATOM 576 O O . MET A 1 80 ? -12.986 2.543 8.582 1.00 92.12 80 MET A O 1
ATOM 580 N N . ALA A 1 81 ? -12.779 0.880 7.088 1.00 93.94 81 ALA A N 1
ATOM 581 C CA . ALA A 1 81 ? -14.095 0.303 7.349 1.00 93.94 81 ALA A CA 1
ATOM 582 C C . ALA A 1 81 ? -14.201 -0.258 8.778 1.00 93.94 81 ALA A C 1
ATOM 584 O O . ALA A 1 81 ? -15.195 -0.016 9.463 1.00 93.94 81 ALA A O 1
ATOM 585 N N . LYS A 1 82 ? -13.160 -0.940 9.279 1.00 92.12 82 LYS A N 1
ATOM 586 C CA . LYS A 1 82 ? -13.103 -1.399 10.681 1.00 92.12 82 LYS A CA 1
ATOM 587 C C . LYS A 1 82 ? -13.130 -0.237 11.669 1.00 92.12 82 LYS A C 1
ATOM 589 O O . LYS A 1 82 ? -13.817 -0.318 12.684 1.00 92.12 82 LYS A O 1
ATOM 594 N N . LEU A 1 83 ? -12.428 0.855 11.369 1.00 91.94 83 LEU A N 1
ATOM 595 C CA . LEU A 1 83 ? -12.433 2.053 12.205 1.00 91.94 83 LEU A CA 1
ATOM 596 C C . LEU A 1 83 ? -13.841 2.667 12.291 1.00 91.94 83 LEU A C 1
ATOM 598 O O . LEU A 1 83 ? -14.299 2.987 13.387 1.00 91.94 83 LEU A O 1
ATOM 602 N N . GLN A 1 84 ? -14.567 2.746 11.172 1.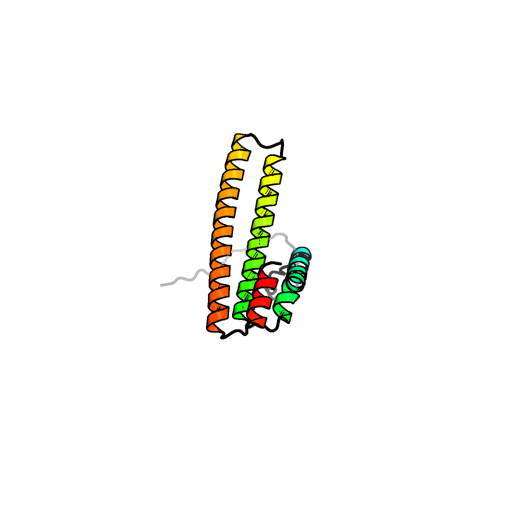00 90.69 84 GLN A N 1
ATOM 603 C CA . GLN A 1 84 ? -15.973 3.176 11.160 1.00 90.69 84 GLN A CA 1
ATOM 604 C C . GLN A 1 84 ? -16.894 2.202 11.912 1.00 90.69 84 GLN A C 1
ATOM 606 O O . GLN A 1 84 ? -17.796 2.630 12.637 1.00 90.69 84 GLN A O 1
ATOM 611 N N . ALA A 1 85 ? -16.652 0.894 11.787 1.00 92.12 85 ALA A N 1
ATOM 612 C CA . ALA A 1 85 ? -17.398 -0.123 12.521 1.00 92.12 85 ALA A CA 1
ATOM 613 C C . ALA A 1 85 ? -17.207 0.029 14.038 1.00 92.12 85 ALA A C 1
ATOM 615 O O . ALA A 1 85 ? -18.176 -0.048 14.781 1.00 92.12 85 ALA A O 1
ATOM 616 N N . ILE A 1 86 ? -15.992 0.327 14.511 1.00 89.88 86 ILE A N 1
ATOM 617 C CA . ILE A 1 86 ? -15.729 0.591 15.937 1.00 89.88 86 ILE A CA 1
ATOM 618 C C . ILE A 1 86 ? -16.474 1.838 16.418 1.00 89.88 86 ILE A C 1
ATOM 620 O O . ILE A 1 86 ? -17.051 1.813 17.500 1.00 89.88 86 ILE A O 1
ATOM 624 N N . MET A 1 87 ? -16.503 2.908 15.618 1.00 85.12 87 MET A N 1
ATOM 625 C CA . MET A 1 87 ? -17.199 4.151 15.980 1.00 85.12 87 MET A CA 1
ATOM 626 C C . MET A 1 87 ? -18.720 3.988 16.076 1.00 85.12 87 MET A C 1
ATOM 628 O O . MET A 1 87 ? -19.373 4.689 16.844 1.00 85.12 87 MET A O 1
ATOM 632 N N . THR A 1 88 ? -19.292 3.077 15.290 1.00 89.06 88 THR A N 1
ATOM 633 C CA . THR A 1 88 ? -20.738 2.809 15.266 1.00 89.06 88 THR A CA 1
ATOM 634 C C . THR A 1 88 ? -21.149 1.674 16.208 1.00 89.06 88 THR A C 1
ATOM 636 O O . THR A 1 88 ? -22.330 1.541 16.539 1.00 89.06 88 THR A O 1
ATOM 639 N N . ASN A 1 89 ? -20.188 0.882 16.689 1.00 89.94 89 ASN A N 1
ATOM 640 C CA . ASN A 1 89 ? -20.425 -0.231 17.594 1.00 89.94 89 ASN A CA 1
ATOM 641 C C . ASN A 1 89 ? -20.685 0.253 19.029 1.00 89.94 89 ASN A C 1
ATOM 643 O O . ASN A 1 89 ? -19.770 0.578 19.783 1.00 89.94 89 ASN A O 1
ATOM 647 N N . ARG A 1 90 ? -21.961 0.227 19.426 1.00 86.38 90 ARG A N 1
ATOM 648 C CA . ARG A 1 90 ? -22.423 0.617 20.769 1.00 86.38 90 ARG A CA 1
ATOM 649 C C . ARG A 1 90 ? -22.092 -0.394 21.871 1.00 86.38 90 ARG A C 1
ATOM 651 O O . ARG A 1 90 ? -22.334 -0.102 23.036 1.00 86.38 90 ARG A O 1
ATOM 658 N N . SER A 1 91 ? -21.580 -1.574 21.524 1.00 90.38 91 SER A N 1
ATOM 659 C CA . SER A 1 91 ? -21.215 -2.616 22.491 1.00 90.38 91 SER A CA 1
ATOM 660 C C . SER A 1 91 ? -19.809 -2.440 23.070 1.00 90.38 91 SER A C 1
ATOM 662 O O . SER A 1 91 ? -19.456 -3.150 24.007 1.00 90.38 91 SER A O 1
ATOM 664 N N . LEU A 1 92 ? -18.997 -1.530 22.524 1.00 87.44 92 LEU A N 1
ATOM 665 C CA . LEU A 1 92 ? -17.653 -1.247 23.024 1.00 87.44 92 LEU A CA 1
ATOM 666 C C . LEU A 1 92 ? -17.681 -0.128 24.066 1.00 87.44 92 LEU A C 1
ATOM 668 O O . LEU A 1 92 ? -18.307 0.913 23.860 1.00 87.44 92 LEU A O 1
ATOM 672 N N . SER A 1 93 ? -16.925 -0.302 25.151 1.00 91.50 93 SER A N 1
ATOM 673 C CA . SER A 1 93 ? -16.659 0.791 26.087 1.00 91.50 93 SER A CA 1
ATOM 674 C C . SER A 1 93 ? -15.852 1.903 25.397 1.00 91.50 93 SER A C 1
ATOM 676 O O . SER A 1 93 ? -15.0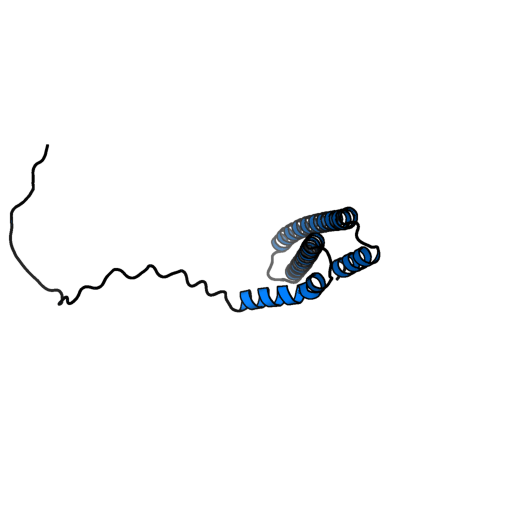08 1.596 24.546 1.00 91.50 93 SER A O 1
ATOM 678 N N . PRO A 1 94 ? -16.011 3.183 25.788 1.00 87.56 94 PRO A N 1
ATOM 679 C CA . PRO A 1 94 ? -15.291 4.301 25.166 1.00 87.56 94 PRO A CA 1
ATOM 680 C C . PRO A 1 94 ? -13.769 4.110 25.136 1.00 87.56 94 PRO A C 1
ATOM 682 O O . PRO A 1 94 ? -13.105 4.435 24.154 1.00 87.56 94 PRO A O 1
ATOM 685 N N . GLU A 1 95 ? -13.215 3.524 26.194 1.00 90.81 95 GLU A N 1
ATOM 686 C CA . GLU A 1 95 ? -11.785 3.248 26.316 1.00 90.81 95 GLU A CA 1
ATOM 687 C C . GLU A 1 95 ? -11.315 2.124 25.377 1.00 90.81 95 GLU A C 1
ATOM 689 O O . GLU A 1 95 ? -10.280 2.252 24.722 1.00 90.81 95 GLU A O 1
ATOM 694 N N . GLN A 1 96 ? -12.119 1.068 25.213 1.00 91.25 96 GLN A N 1
ATOM 695 C CA . GLN A 1 96 ? -11.843 -0.022 24.270 1.00 91.25 96 GLN A CA 1
ATOM 696 C C . GLN A 1 96 ? -11.931 0.451 22.816 1.00 91.25 96 GLN A C 1
ATOM 698 O O . GLN A 1 96 ? -11.096 0.081 21.991 1.00 91.25 96 GLN A O 1
ATOM 703 N N . ALA A 1 97 ? -12.926 1.281 22.493 1.00 91.12 97 ALA A N 1
ATOM 704 C CA . ALA A 1 97 ? -13.056 1.886 21.171 1.00 91.12 97 ALA A CA 1
ATOM 705 C C . ALA A 1 97 ? -11.867 2.814 20.867 1.00 91.12 97 ALA A C 1
ATOM 707 O O . ALA A 1 97 ? -11.305 2.780 19.770 1.00 91.12 97 ALA A O 1
ATOM 708 N N . ARG A 1 98 ? -11.423 3.600 21.857 1.00 91.62 98 ARG A N 1
ATOM 709 C CA . ARG A 1 98 ? -10.250 4.474 21.735 1.00 91.62 98 ARG A CA 1
ATOM 710 C C . ARG A 1 98 ? -8.957 3.687 21.520 1.00 91.62 98 ARG A C 1
ATOM 712 O O . ARG A 1 98 ? -8.220 3.992 20.592 1.00 91.62 98 ARG A O 1
ATOM 719 N N . SER A 1 99 ? -8.701 2.653 22.319 1.00 93.44 99 SER A N 1
ATOM 720 C CA . SER A 1 99 ? -7.499 1.821 22.170 1.00 93.44 99 SER A CA 1
ATOM 721 C C . SER A 1 99 ? -7.439 1.144 20.793 1.00 93.44 99 SER A C 1
ATOM 723 O O . SER A 1 99 ? -6.434 1.253 20.089 1.00 93.44 99 SER A O 1
ATOM 725 N N . GLN A 1 100 ? -8.542 0.524 20.356 1.00 92.00 100 GLN A N 1
ATOM 726 C CA . GLN A 1 100 ? -8.604 -0.143 19.052 1.00 92.00 100 GLN A CA 1
ATOM 727 C C . GLN A 1 100 ? -8.487 0.838 17.880 1.00 92.00 100 GLN A C 1
ATOM 729 O O . GLN A 1 100 ? -7.787 0.554 16.909 1.00 92.00 100 GLN A O 1
ATOM 734 N N . SER A 1 101 ? -9.135 2.004 17.961 1.00 92.81 101 SER A N 1
ATOM 735 C CA . SER A 1 101 ? -9.018 3.025 16.912 1.00 92.81 101 SER A CA 1
ATOM 736 C C . SER A 1 101 ? -7.598 3.582 16.803 1.00 92.81 101 SER A C 1
ATOM 738 O O . SER A 1 101 ? -7.118 3.747 15.686 1.00 92.81 101 SER A O 1
ATOM 740 N N . MET A 1 102 ? -6.888 3.793 17.917 1.00 93.69 102 MET A N 1
ATOM 741 C CA . MET A 1 102 ? -5.477 4.203 17.892 1.00 93.69 102 MET A CA 1
ATOM 742 C C . MET A 1 102 ? -4.579 3.147 17.235 1.00 93.69 102 MET A C 1
ATOM 744 O O . MET A 1 102 ? -3.730 3.494 16.414 1.00 93.69 102 MET A O 1
ATOM 748 N N . ALA A 1 103 ? -4.788 1.863 17.542 1.00 93.81 103 ALA A N 1
ATOM 749 C CA . ALA A 1 103 ? -4.048 0.772 16.909 1.00 93.81 103 ALA A CA 1
ATOM 750 C C . ALA A 1 103 ? -4.291 0.722 15.389 1.00 93.81 103 ALA A C 1
ATOM 752 O O . ALA A 1 103 ? -3.340 0.660 14.610 1.00 93.81 103 ALA A O 1
ATOM 753 N N . LEU A 1 104 ? -5.553 0.834 14.959 1.00 93.81 104 LEU A N 1
ATOM 754 C CA . LEU A 1 104 ? -5.910 0.883 13.538 1.00 93.81 104 LEU A CA 1
ATOM 755 C C . LEU A 1 104 ? -5.336 2.116 12.833 1.00 93.81 104 LEU A C 1
ATOM 757 O O . LEU A 1 104 ? -4.881 2.009 11.700 1.00 93.81 104 LEU A O 1
ATOM 761 N N . GLN A 1 105 ? -5.319 3.279 13.485 1.00 93.31 105 GLN A N 1
ATOM 762 C CA . GLN A 1 105 ? -4.710 4.489 12.924 1.00 93.31 105 GLN A CA 1
ATOM 763 C C . GLN A 1 105 ? -3.202 4.322 12.712 1.00 93.31 105 GLN A C 1
ATOM 765 O O . GLN A 1 105 ? -2.688 4.729 11.670 1.00 93.31 105 GLN A O 1
ATOM 770 N N . ALA A 1 106 ? -2.498 3.688 13.654 1.00 95.56 106 ALA A N 1
ATOM 771 C CA . ALA A 1 106 ? -1.078 3.379 13.501 1.00 95.56 106 ALA A CA 1
ATOM 772 C C . ALA A 1 106 ? -0.830 2.397 12.341 1.00 95.56 106 ALA A C 1
ATOM 774 O O . ALA A 1 106 ? 0.084 2.601 11.541 1.00 95.56 106 ALA A O 1
ATOM 775 N N . GLU A 1 107 ? -1.676 1.374 12.197 1.00 95.00 107 GLU A N 1
ATOM 776 C CA . GLU A 1 107 ? -1.607 0.435 11.073 1.00 95.00 107 GLU A CA 1
ATOM 777 C C . GLU A 1 107 ? -1.860 1.139 9.731 1.00 95.00 107 GLU A C 1
ATOM 779 O O . GLU A 1 107 ? -1.092 0.966 8.784 1.00 95.00 107 GLU A O 1
ATOM 784 N N . VAL A 1 108 ? -2.881 1.998 9.654 1.00 95.56 108 VAL A N 1
ATOM 785 C CA . VAL A 1 108 ? -3.171 2.814 8.466 1.00 95.56 108 VAL A CA 1
ATOM 786 C C . VAL A 1 108 ? -1.992 3.729 8.130 1.00 95.56 108 VAL A C 1
ATOM 788 O O . VAL A 1 108 ? -1.643 3.856 6.956 1.00 95.56 108 VAL A O 1
ATOM 791 N N . ALA A 1 109 ? -1.335 4.337 9.120 1.00 96.12 109 ALA A N 1
ATOM 792 C CA . ALA A 1 109 ? -0.134 5.139 8.889 1.00 96.12 109 ALA A CA 1
ATOM 793 C C . ALA A 1 109 ? 1.008 4.296 8.287 1.00 96.12 109 ALA A C 1
ATOM 795 O O . ALA A 1 109 ? 1.618 4.702 7.295 1.00 96.12 109 ALA A O 1
ATOM 796 N N . GLY A 1 110 ? 1.245 3.090 8.812 1.00 97.06 110 GLY A N 1
ATOM 797 C CA . GLY A 1 110 ? 2.235 2.155 8.266 1.00 97.06 110 GLY A CA 1
ATOM 798 C C . GLY A 1 110 ? 1.908 1.682 6.843 1.00 97.06 110 GLY A C 1
ATOM 799 O O . GLY A 1 110 ? 2.792 1.608 5.983 1.00 97.06 110 GLY A O 1
ATOM 800 N N . LEU A 1 111 ? 0.631 1.423 6.552 1.00 95.75 111 LEU A N 1
ATOM 801 C CA . LEU A 1 111 ? 0.171 1.075 5.206 1.00 95.75 111 LEU A CA 1
ATOM 802 C C . LEU A 1 111 ? 0.344 2.244 4.225 1.00 95.75 111 LEU A C 1
ATOM 804 O O . LEU A 1 111 ? 0.776 2.019 3.098 1.00 95.75 111 LEU A O 1
ATOM 808 N N . ASN A 1 112 ? 0.092 3.490 4.639 1.00 95.25 112 ASN A N 1
ATOM 809 C CA . ASN A 1 112 ? 0.343 4.672 3.804 1.00 95.25 112 ASN A CA 1
ATOM 810 C C . ASN A 1 112 ? 1.838 4.888 3.521 1.00 95.25 112 ASN A C 1
ATOM 812 O O . ASN A 1 112 ? 2.216 5.230 2.396 1.00 95.25 112 ASN A O 1
ATOM 816 N N . ALA A 1 113 ? 2.707 4.634 4.503 1.00 97.06 113 ALA A N 1
ATOM 817 C CA . ALA A 1 113 ? 4.154 4.650 4.289 1.00 97.06 113 ALA A CA 1
ATOM 818 C C . ALA A 1 113 ? 4.578 3.562 3.287 1.00 97.06 113 ALA A C 1
ATOM 820 O O . ALA A 1 113 ? 5.350 3.827 2.364 1.00 97.06 113 ALA A O 1
ATOM 821 N N . SER A 1 114 ? 4.002 2.363 3.408 1.00 95.94 114 SER A N 1
ATOM 822 C CA . SER A 1 114 ? 4.236 1.254 2.475 1.00 95.94 114 SER A CA 1
ATOM 823 C C . SER A 1 114 ? 3.744 1.580 1.061 1.00 95.94 114 SER A C 1
ATOM 825 O O . SER A 1 114 ? 4.439 1.301 0.089 1.00 95.94 114 SER A O 1
ATOM 827 N N . LEU A 1 115 ? 2.578 2.223 0.934 1.00 95.38 115 LEU A N 1
ATOM 828 C CA . LEU A 1 115 ? 2.036 2.700 -0.340 1.00 95.38 115 LEU A CA 1
ATOM 829 C C . LEU A 1 115 ? 2.977 3.718 -0.992 1.00 95.38 115 LEU A C 1
ATOM 831 O O . LEU A 1 115 ? 3.273 3.622 -2.180 1.00 95.38 115 LEU A O 1
ATOM 835 N N . THR A 1 116 ? 3.481 4.671 -0.209 1.00 95.75 116 THR A N 1
ATOM 836 C CA . THR A 1 116 ? 4.459 5.665 -0.674 1.00 95.75 116 THR A CA 1
ATOM 837 C C . THR A 1 116 ? 5.743 4.988 -1.152 1.00 95.75 116 THR A C 1
ATOM 839 O O . THR A 1 116 ? 6.230 5.285 -2.241 1.00 95.75 116 THR A O 1
ATOM 842 N N . SER A 1 117 ? 6.263 4.025 -0.386 1.00 96.38 117 SER A N 1
ATOM 843 C CA . SER A 1 117 ? 7.442 3.247 -0.772 1.00 96.38 117 SER A CA 1
ATOM 844 C C . SER A 1 117 ? 7.217 2.468 -2.072 1.00 96.38 117 SER A C 1
ATOM 846 O O . SER A 1 117 ? 8.046 2.555 -2.975 1.00 96.38 117 SER A O 1
ATOM 848 N N . ALA A 1 118 ? 6.075 1.794 -2.218 1.00 94.94 118 ALA A N 1
ATOM 849 C CA . ALA A 1 118 ? 5.736 1.060 -3.433 1.00 94.94 118 ALA A CA 1
ATOM 850 C C . ALA A 1 118 ? 5.601 1.985 -4.657 1.00 94.94 118 ALA A C 1
ATOM 852 O O . ALA A 1 118 ? 6.087 1.643 -5.733 1.00 94.94 118 ALA A O 1
ATOM 853 N N . ASN A 1 119 ? 5.020 3.179 -4.498 1.00 93.69 119 ASN A N 1
ATOM 854 C CA . ASN A 1 119 ? 4.973 4.190 -5.561 1.00 93.69 119 ASN A CA 1
ATOM 855 C C . ASN A 1 119 ? 6.375 4.689 -5.954 1.00 93.69 119 ASN A C 1
ATOM 857 O O . ASN A 1 119 ? 6.661 4.861 -7.137 1.00 93.69 119 ASN A O 1
ATOM 861 N N . ASN A 1 120 ? 7.283 4.863 -4.992 1.00 95.25 120 ASN A N 1
ATOM 862 C CA . ASN A 1 120 ? 8.674 5.213 -5.292 1.00 95.25 120 ASN A CA 1
ATOM 863 C C . ASN A 1 120 ? 9.384 4.087 -6.059 1.00 95.25 120 ASN A C 1
ATOM 865 O O . ASN A 1 120 ? 10.075 4.352 -7.043 1.00 95.25 120 ASN A O 1
ATOM 869 N N . SER A 1 121 ? 9.178 2.829 -5.655 1.00 94.31 121 SER A N 1
ATOM 870 C CA . SER A 1 121 ? 9.682 1.661 -6.385 1.00 94.31 121 SER A CA 1
ATOM 871 C C . SER A 1 121 ? 9.103 1.571 -7.797 1.00 94.31 121 SER A C 1
ATOM 873 O O . SER A 1 121 ? 9.841 1.239 -8.720 1.00 94.31 121 SER A O 1
ATOM 875 N N . LEU A 1 122 ? 7.822 1.907 -7.986 1.00 93.69 122 LEU A N 1
ATOM 876 C CA . LEU A 1 122 ? 7.181 1.966 -9.301 1.00 93.69 122 LEU A CA 1
ATOM 877 C C . LEU A 1 122 ? 7.868 3.000 -10.195 1.00 93.69 122 LEU A C 1
ATOM 879 O O . LEU A 1 122 ? 8.272 2.671 -11.308 1.00 93.69 122 LEU A O 1
ATOM 883 N N . ASN A 1 123 ? 8.052 4.224 -9.695 1.00 92.19 123 ASN A N 1
ATOM 884 C CA . ASN A 1 123 ? 8.733 5.286 -10.434 1.00 92.19 123 ASN A CA 1
ATOM 885 C C . ASN A 1 123 ? 10.162 4.888 -10.808 1.00 92.19 123 ASN A C 1
ATOM 887 O O . ASN A 1 123 ? 10.577 5.099 -11.946 1.00 92.19 123 ASN A O 1
ATOM 891 N N . LYS A 1 124 ? 10.898 4.270 -9.880 1.00 93.00 124 LYS A N 1
ATOM 892 C CA . LYS A 1 124 ? 12.249 3.774 -10.144 1.00 93.00 124 LYS A CA 1
ATOM 893 C C . LYS A 1 124 ? 12.245 2.681 -11.217 1.00 93.00 124 LYS A C 1
ATOM 895 O O . LYS A 1 124 ? 13.001 2.781 -12.174 1.00 93.00 124 LYS A O 1
ATOM 900 N N . ALA A 1 125 ? 11.345 1.702 -11.124 1.00 92.00 125 ALA A N 1
ATOM 901 C CA . ALA A 1 125 ? 11.223 0.634 -12.116 1.00 92.00 125 ALA A CA 1
ATOM 902 C C . ALA A 1 125 ? 10.831 1.161 -13.510 1.00 92.00 125 ALA A C 1
ATOM 904 O O . ALA A 1 125 ? 11.327 0.667 -14.521 1.00 92.00 125 ALA A O 1
ATOM 905 N N . LEU A 1 126 ? 9.976 2.185 -13.585 1.00 90.81 126 LEU A N 1
ATOM 906 C CA . LEU A 1 126 ? 9.624 2.854 -14.842 1.00 90.81 126 LEU A CA 1
ATOM 907 C C . LEU A 1 126 ? 10.828 3.573 -15.469 1.00 90.81 126 LEU A C 1
ATOM 909 O O . LEU A 1 126 ? 11.041 3.458 -16.673 1.00 90.81 126 LEU A O 1
ATOM 913 N N . GLN A 1 127 ? 11.641 4.260 -14.661 1.00 89.56 127 GLN A N 1
ATOM 914 C CA . GLN A 1 127 ? 12.869 4.912 -15.131 1.00 89.56 127 GLN A CA 1
ATOM 915 C C . GLN A 1 127 ? 13.925 3.891 -15.582 1.00 89.56 127 GLN A C 1
ATOM 917 O O . GLN A 1 127 ? 14.504 4.040 -16.653 1.00 89.56 127 GLN A O 1
ATOM 922 N N . GLU A 1 128 ? 14.147 2.833 -14.796 1.00 89.69 128 GLU A N 1
ATOM 923 C CA . GLU A 1 128 ? 15.145 1.789 -15.080 1.00 89.69 128 GLU A CA 1
ATOM 924 C C . GLU A 1 128 ? 14.775 0.924 -16.291 1.00 89.69 128 GLU A C 1
ATOM 926 O O . GLU A 1 128 ? 15.656 0.469 -17.013 1.00 89.69 128 GLU A O 1
ATOM 931 N N . SER A 1 129 ? 13.481 0.711 -16.544 1.00 83.00 129 SER A N 1
ATOM 932 C CA . SER A 1 129 ? 13.012 -0.048 -17.712 1.00 83.00 129 SER A CA 1
ATOM 933 C C . SER A 1 129 ? 13.059 0.741 -19.024 1.00 83.00 129 SER A C 1
ATOM 935 O O . SER A 1 129 ? 12.752 0.174 -20.071 1.00 83.00 129 SER A O 1
ATOM 937 N N . GLY A 1 130 ? 13.414 2.033 -18.992 1.00 79.31 130 GLY A N 1
ATOM 938 C CA . GLY A 1 130 ? 13.332 2.901 -20.169 1.00 79.31 130 GLY A CA 1
ATOM 939 C C . GLY A 1 130 ? 11.904 3.003 -20.713 1.00 79.31 130 GLY A C 1
ATOM 940 O O . GLY A 1 130 ? 11.710 3.109 -21.924 1.00 79.31 130 GLY A O 1
ATOM 941 N N . ALA A 1 131 ? 10.903 2.899 -19.829 1.00 80.75 131 ALA A N 1
ATOM 942 C CA . ALA A 1 131 ? 9.500 2.850 -20.206 1.00 80.75 131 ALA A CA 1
ATOM 943 C C . ALA A 1 131 ? 9.113 4.072 -21.052 1.00 80.75 131 ALA A C 1
ATOM 945 O O . ALA A 1 131 ? 9.453 5.211 -20.723 1.00 80.75 131 ALA A O 1
ATOM 946 N N . SER A 1 132 ? 8.365 3.839 -22.134 1.00 83.94 132 SER A N 1
ATOM 947 C CA . SER A 1 132 ? 7.832 4.931 -22.947 1.00 83.94 132 SER A CA 1
ATOM 948 C C . SER A 1 132 ? 6.884 5.802 -22.118 1.00 83.94 132 SER A C 1
ATOM 950 O O . SER A 1 132 ? 6.287 5.349 -21.135 1.00 83.94 132 SER A O 1
ATOM 952 N N . SER A 1 133 ? 6.690 7.054 -22.537 1.00 84.62 133 SER A N 1
ATOM 953 C CA . SER A 1 133 ? 5.724 7.955 -21.897 1.00 84.62 133 SER A CA 1
ATOM 954 C C . SER A 1 133 ? 4.320 7.338 -21.820 1.00 84.62 133 SER A C 1
ATOM 956 O O . SER A 1 133 ? 3.622 7.538 -20.832 1.00 84.62 133 SER A O 1
ATOM 958 N N . GLU A 1 134 ? 3.932 6.524 -22.807 1.00 85.31 134 GLU A N 1
ATOM 959 C CA . GLU A 1 134 ? 2.659 5.796 -22.803 1.00 85.31 134 GLU A CA 1
ATOM 960 C C . GLU A 1 134 ? 2.605 4.724 -21.703 1.00 85.31 134 GLU A C 1
ATOM 962 O O . GLU A 1 134 ? 1.627 4.646 -20.959 1.00 85.31 134 GLU A O 1
ATOM 967 N N . SER A 1 135 ? 3.674 3.942 -21.531 1.00 84.62 135 SER A N 1
ATOM 968 C CA . SER A 1 135 ? 3.790 2.935 -20.469 1.00 84.62 135 SER A CA 1
ATOM 969 C C . SER A 1 135 ? 3.744 3.562 -19.075 1.00 84.62 135 SER A C 1
ATOM 971 O O . SER A 1 135 ? 3.106 3.018 -18.174 1.00 84.62 135 SER A O 1
ATOM 973 N N . ILE A 1 136 ? 4.377 4.727 -18.905 1.00 87.62 136 ILE A N 1
ATOM 974 C CA . ILE A 1 136 ? 4.354 5.498 -17.655 1.00 87.62 136 ILE A CA 1
ATOM 975 C C . ILE A 1 136 ? 2.929 5.963 -17.344 1.00 87.62 136 ILE A C 1
ATOM 977 O O . ILE A 1 136 ? 2.439 5.748 -16.234 1.00 87.62 136 ILE A O 1
ATOM 981 N N . VAL A 1 137 ? 2.234 6.547 -18.325 1.00 89.56 137 VAL A N 1
ATOM 982 C CA . VAL A 1 137 ? 0.842 6.997 -18.165 1.00 89.56 137 VAL A CA 1
ATOM 983 C C . VAL A 1 137 ? -0.088 5.817 -17.869 1.00 89.56 137 VAL A C 1
ATOM 985 O O . VAL A 1 137 ? -0.947 5.917 -16.987 1.00 89.56 137 VAL A O 1
ATOM 988 N N . LYS A 1 138 ? 0.100 4.675 -18.543 1.00 89.81 138 LYS A N 1
ATOM 989 C CA . LYS A 1 138 ? -0.670 3.452 -18.284 1.00 89.81 138 LYS A CA 1
ATOM 990 C C . LYS A 1 138 ? -0.433 2.937 -16.863 1.00 89.81 138 LYS A C 1
ATOM 992 O O . LYS A 1 138 ? -1.399 2.701 -16.141 1.00 89.81 138 LYS A O 1
ATOM 997 N N . ALA A 1 139 ? 0.823 2.814 -16.435 1.00 88.25 139 ALA A N 1
ATOM 998 C CA . ALA A 1 139 ? 1.167 2.369 -15.086 1.00 88.25 139 ALA A CA 1
ATOM 999 C C . ALA A 1 139 ? 0.592 3.304 -14.010 1.00 88.25 139 ALA A C 1
ATOM 1001 O O . ALA A 1 139 ? -0.005 2.827 -13.048 1.00 88.25 139 ALA A O 1
ATOM 1002 N N . ALA A 1 140 ? 0.687 4.624 -14.198 1.00 88.00 140 ALA A N 1
ATOM 1003 C CA . ALA A 1 140 ? 0.087 5.601 -13.291 1.00 88.00 140 ALA A CA 1
ATOM 1004 C C . ALA A 1 140 ? -1.445 5.464 -13.225 1.00 88.00 140 ALA A C 1
ATOM 1006 O O . ALA A 1 140 ? -2.027 5.480 -12.142 1.00 88.00 140 ALA A O 1
ATOM 1007 N N . SER A 1 141 ? -2.104 5.265 -14.369 1.00 89.50 141 SER A N 1
ATOM 1008 C CA . SER A 1 141 ? -3.561 5.076 -14.436 1.00 89.50 141 SER A CA 1
ATOM 1009 C C . SER A 1 141 ? -4.009 3.802 -13.709 1.00 89.50 141 SER A C 1
ATOM 1011 O O . SER A 1 141 ? -4.969 3.830 -12.939 1.00 89.50 141 SER A O 1
ATOM 1013 N N . LEU A 1 142 ? -3.277 2.698 -13.889 1.00 89.69 142 LEU A N 1
ATOM 1014 C CA . LEU A 1 142 ? -3.525 1.428 -13.196 1.00 89.69 142 LEU A CA 1
ATOM 1015 C C . LEU A 1 142 ? -3.258 1.529 -11.688 1.00 89.69 142 LEU A C 1
ATOM 1017 O O . LEU A 1 142 ? -4.000 0.949 -10.897 1.00 89.69 142 LEU A O 1
ATOM 1021 N N . ALA A 1 143 ? -2.234 2.291 -11.289 1.00 86.06 143 ALA A N 1
ATOM 1022 C CA . ALA A 1 143 ? -1.908 2.553 -9.890 1.00 86.06 143 ALA A CA 1
ATOM 1023 C C . ALA A 1 143 ? -2.953 3.428 -9.190 1.00 86.06 143 ALA A C 1
ATOM 1025 O O . ALA A 1 143 ? -3.055 3.371 -7.969 1.00 86.06 143 ALA A O 1
ATOM 1026 N N . MET A 1 144 ? -3.715 4.251 -9.919 1.00 85.12 144 MET A N 1
ATOM 1027 C CA . MET A 1 144 ? -4.775 5.100 -9.357 1.00 85.12 144 MET A CA 1
ATOM 1028 C C . MET A 1 144 ? -6.109 4.373 -9.189 1.00 85.12 144 MET A C 1
ATOM 1030 O O . MET A 1 144 ? -6.850 4.702 -8.263 1.00 85.12 144 MET A O 1
ATOM 1034 N N . LYS A 1 145 ? -6.366 3.357 -10.010 1.00 81.38 145 LYS A N 1
ATOM 1035 C CA . LYS A 1 145 ? -7.528 2.469 -9.899 1.00 81.38 145 LYS A CA 1
ATOM 1036 C C . LYS A 1 145 ? -7.507 1.655 -8.600 1.00 81.38 145 LYS A C 1
ATOM 1038 O O . LYS A 1 145 ? -8.612 1.376 -8.100 1.00 81.38 145 LYS A O 1
#

Secondary structure (DSSP, 8-state):
-----------------------PPPPP--------HHHHHHHHHHHHHSHHHHTT---HHHHHHHHHHHHHHHHHHHHHHHHHHHHH-TTS-HHHHHHHHHHHHHHHHHHHHHHHHHHHHHHHHHHHTT--HHHHHHHHHHHH-

pLDDT: mean 76.64, std 21.62, range [30.23, 97.06]

Radius of gyration: 31.12 Å; chains: 1; bounding box: 50×80×56 Å

Sequence (145 aa):
MEPAKNTQEGAVANKGAKADKEEAPPPAEGVKVTISGAALKAASASKSENSDIEDSGLPETIQSILKMIRAIKKKIAEQMAKLQAIMTNRSLSPEQARSQSMALQAEVAGLNASLTSANNSLNKALQESGASSESIVKAASLAMK